Protein AF-A0A4R6PNA6-F1 (afdb_monomer_lite)

Foldseek 3Di:
DAWDDDDPQAKTKDKADDDCCNVQQKIKIWIWGHDDPDIDIDIDMDDDGPDDPVVVVVVVVVVVVVVVVVVSVD

pLDDT: mean 89.87, std 5.75, range [75.88, 97.75]

Structure (mmCIF, N/CA/C/O backbone):
data_AF-A0A4R6PNA6-F1
#
_entry.id   AF-A0A4R6PNA6-F1
#
loop_
_atom_site.group_PDB
_atom_site.id
_atom_site.type_symbol
_atom_site.label_atom_id
_atom_site.label_alt_id
_atom_site.label_comp_id
_atom_site.label_asym_id
_atom_site.label_entity_id
_atom_site.label_seq_id
_atom_site.pdbx_PDB_ins_code
_atom_site.Cartn_x
_atom_site.Cartn_y
_atom_site.Cartn_z
_atom_site.occupancy
_atom_site.B_iso_or_equiv
_atom_site.auth_seq_id
_atom_site.auth_comp_id
_atom_site.auth_asym_id
_atom_site.auth_atom_id
_atom_site.pdbx_PDB_model_num
ATOM 1 N N . MET A 1 1 ? -5.128 0.344 -11.248 1.00 87.50 1 MET A N 1
ATOM 2 C CA . MET A 1 1 ? -5.188 -0.396 -9.969 1.00 87.50 1 MET A CA 1
ATOM 3 C C . MET A 1 1 ? -6.455 -1.219 -9.958 1.00 87.50 1 MET A C 1
ATOM 5 O O . MET A 1 1 ? -7.501 -0.683 -10.296 1.00 87.50 1 MET A O 1
ATOM 9 N N . GLN A 1 2 ? -6.355 -2.493 -9.602 1.00 94.31 2 GLN A N 1
ATOM 10 C CA . GLN A 1 2 ? -7.480 -3.422 -9.551 1.00 94.31 2 GLN A CA 1
ATOM 11 C C . GLN A 1 2 ? -7.471 -4.168 -8.215 1.00 94.31 2 GLN A C 1
ATOM 13 O O . GLN A 1 2 ? -6.405 -4.508 -7.702 1.00 94.31 2 GLN A O 1
ATOM 18 N N . VAL A 1 3 ? -8.655 -4.433 -7.659 1.00 96.38 3 VAL A N 1
ATOM 19 C CA . VAL A 1 3 ? -8.804 -5.307 -6.490 1.00 96.38 3 VAL A CA 1
ATOM 20 C C . VAL A 1 3 ? -8.609 -6.752 -6.926 1.00 96.38 3 VAL A C 1
ATOM 22 O O . VAL A 1 3 ? -9.321 -7.240 -7.799 1.00 96.38 3 VAL A O 1
ATOM 25 N N . ALA A 1 4 ? -7.635 -7.423 -6.317 1.00 97.00 4 ALA A N 1
ATOM 26 C CA . ALA A 1 4 ? -7.322 -8.819 -6.600 1.00 97.00 4 ALA A CA 1
ATOM 27 C C . ALA A 1 4 ? -7.847 -9.771 -5.518 1.00 97.00 4 ALA A C 1
ATOM 29 O O . ALA A 1 4 ? -8.127 -10.928 -5.814 1.00 97.00 4 ALA A O 1
ATOM 30 N N . TYR A 1 5 ? -7.969 -9.308 -4.270 1.00 97.75 5 TYR A N 1
ATOM 31 C CA . TYR A 1 5 ? -8.454 -10.125 -3.156 1.00 97.75 5 TYR A CA 1
ATOM 32 C C . TYR A 1 5 ? -9.011 -9.258 -2.027 1.00 97.75 5 TYR A C 1
ATOM 34 O O . TYR A 1 5 ? -8.442 -8.208 -1.725 1.00 97.75 5 TYR A O 1
ATOM 42 N N . VAL A 1 6 ? -10.078 -9.729 -1.380 1.00 97.69 6 VAL A N 1
ATOM 43 C CA . VAL A 1 6 ? -10.699 -9.083 -0.220 1.00 97.69 6 VAL A CA 1
ATOM 44 C C . VAL A 1 6 ? -11.002 -10.137 0.844 1.00 97.69 6 VAL A C 1
ATOM 46 O O . VAL A 1 6 ? -11.765 -11.064 0.591 1.00 97.69 6 VAL A O 1
ATOM 49 N N . ASP A 1 7 ? -10.443 -9.949 2.036 1.00 97.19 7 ASP A N 1
ATOM 50 C CA . ASP A 1 7 ? -10.827 -10.620 3.280 1.00 97.19 7 ASP A CA 1
ATOM 51 C C . ASP A 1 7 ? -11.282 -9.549 4.285 1.00 97.19 7 ASP A C 1
ATOM 53 O O . ASP A 1 7 ? -10.440 -8.819 4.834 1.00 97.19 7 ASP A O 1
ATOM 57 N N . PRO A 1 8 ? -12.603 -9.376 4.477 1.00 95.00 8 PRO A N 1
ATOM 58 C CA . PRO A 1 8 ? -13.153 -8.298 5.287 1.00 95.00 8 PRO A CA 1
ATOM 59 C C . PRO A 1 8 ? -12.556 -8.239 6.699 1.00 95.00 8 PRO A C 1
ATOM 61 O O . PRO A 1 8 ? -12.545 -9.220 7.437 1.00 95.00 8 PRO A O 1
ATOM 64 N N . GLY A 1 9 ? -12.062 -7.059 7.080 1.00 92.06 9 GLY A N 1
ATOM 65 C CA . GLY A 1 9 ? -11.470 -6.812 8.398 1.00 92.06 9 GLY A CA 1
ATOM 66 C C . GLY A 1 9 ? -10.073 -7.404 8.610 1.00 92.06 9 GLY A C 1
ATOM 67 O O . GLY A 1 9 ? -9.517 -7.219 9.687 1.00 92.06 9 GLY A O 1
ATOM 68 N N . LYS A 1 10 ? -9.490 -8.084 7.610 1.00 95.38 10 LYS A N 1
ATOM 69 C CA . LYS A 1 10 ? -8.170 -8.724 7.728 1.00 95.38 10 LYS A CA 1
ATOM 70 C C . LYS A 1 10 ? -7.193 -8.279 6.657 1.00 95.38 10 LYS A C 1
ATOM 72 O O . LYS A 1 10 ? -6.089 -7.842 6.979 1.00 95.38 10 LYS A O 1
ATOM 77 N N . THR A 1 11 ? -7.551 -8.401 5.380 1.00 97.19 11 THR A N 1
ATOM 78 C CA . THR A 1 11 ? -6.597 -8.173 4.288 1.00 97.19 11 THR A CA 1
ATOM 79 C C . THR A 1 11 ? -7.275 -7.698 3.009 1.00 97.19 11 THR A C 1
ATOM 81 O O . THR A 1 11 ? -8.282 -8.248 2.576 1.00 97.19 11 THR A O 1
ATOM 84 N N . LEU A 1 12 ? -6.668 -6.717 2.349 1.00 96.88 12 LEU A N 1
ATOM 85 C CA . LEU A 1 12 ? -7.027 -6.258 1.010 1.00 96.88 12 LEU A CA 1
ATOM 86 C C . LEU A 1 12 ? -5.792 -6.351 0.113 1.00 96.88 12 LEU A C 1
ATOM 88 O O . LEU A 1 12 ? -4.723 -5.862 0.479 1.00 96.88 12 LEU A O 1
ATOM 92 N N . ARG A 1 13 ? -5.928 -6.958 -1.069 1.00 97.38 13 ARG A N 1
ATOM 93 C CA . ARG A 1 13 ? -4.858 -6.998 -2.073 1.00 97.38 13 ARG A CA 1
ATOM 94 C C . ARG A 1 13 ? -5.262 -6.254 -3.331 1.00 97.38 13 ARG A C 1
ATOM 96 O O . ARG A 1 1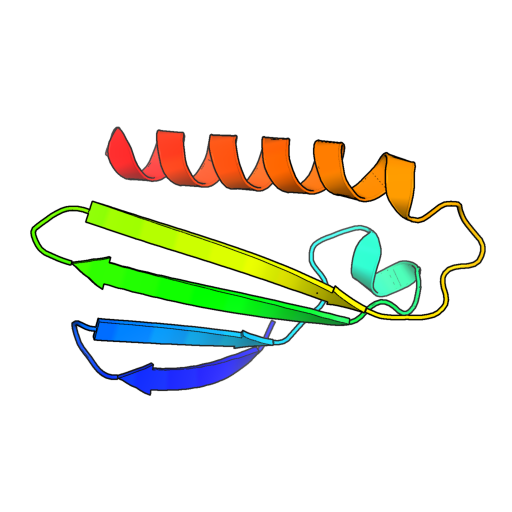3 ? -6.314 -6.517 -3.918 1.00 97.38 13 ARG A O 1
ATOM 103 N N . LEU A 1 14 ? -4.373 -5.376 -3.772 1.00 96.00 14 LEU A N 1
ATOM 104 C CA . LEU A 1 14 ? -4.517 -4.583 -4.981 1.00 96.00 14 LEU A CA 1
ATOM 105 C C . LEU A 1 14 ? -3.346 -4.877 -5.920 1.00 96.00 14 LEU A C 1
ATOM 107 O O . LEU A 1 14 ? -2.213 -5.047 -5.472 1.00 96.00 14 LEU A O 1
ATOM 111 N N . VAL A 1 15 ? -3.612 -4.908 -7.222 1.00 94.62 15 VAL A N 1
ATOM 112 C CA . VAL A 1 15 ? -2.591 -5.100 -8.258 1.00 94.62 15 VAL A CA 1
ATOM 113 C C . VAL A 1 15 ? -2.585 -3.903 -9.207 1.00 94.62 15 VAL A C 1
ATOM 115 O O . VAL A 1 15 ? -3.632 -3.382 -9.608 1.00 94.62 15 VAL A O 1
ATOM 118 N N . GLY A 1 16 ? -1.384 -3.455 -9.555 1.00 90.12 16 GLY A N 1
ATOM 119 C CA . GLY A 1 16 ? -1.124 -2.367 -10.491 1.00 90.12 16 GLY A CA 1
ATOM 120 C C . GLY A 1 16 ? 0.130 -1.578 -10.121 1.00 90.12 16 GLY A C 1
ATOM 121 O O . GLY A 1 16 ? 0.587 -1.608 -8.982 1.00 90.12 16 GLY A O 1
ATOM 122 N N . GLY A 1 17 ? 0.704 -0.882 -11.101 1.00 87.19 17 GLY A N 1
ATOM 123 C CA . GLY A 1 17 ? 1.771 0.086 -10.852 1.00 87.19 17 GLY A CA 1
ATOM 124 C C . GLY A 1 17 ? 1.205 1.393 -10.290 1.00 87.19 17 GLY A C 1
ATOM 125 O O . GLY A 1 17 ? 0.128 1.833 -10.695 1.00 87.19 17 GLY A O 1
ATOM 126 N N . LEU A 1 18 ? 1.925 2.041 -9.380 1.00 83.19 18 LEU A N 1
ATOM 127 C CA . LEU A 1 18 ? 1.591 3.379 -8.889 1.00 83.19 18 LEU A CA 1
ATOM 128 C C . LEU A 1 18 ? 2.328 4.447 -9.702 1.00 83.19 18 L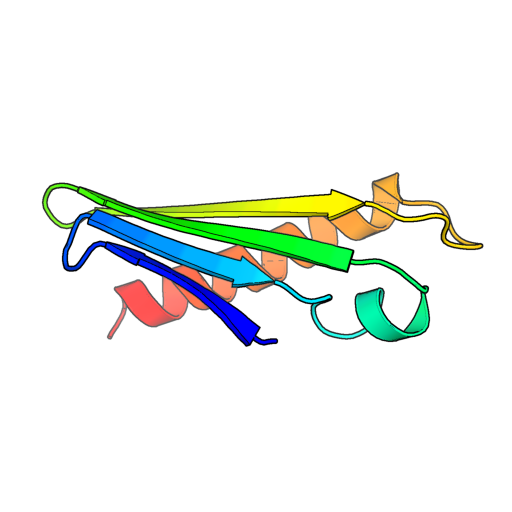EU A C 1
ATOM 130 O O . LEU A 1 18 ? 3.542 4.363 -9.875 1.00 83.19 18 LEU A O 1
ATOM 134 N N . GLY A 1 19 ? 1.600 5.464 -10.172 1.00 80.62 19 GLY A N 1
ATOM 135 C CA . GLY A 1 19 ? 2.184 6.642 -10.817 1.00 80.62 19 GLY A CA 1
ATOM 136 C C . GLY A 1 19 ? 3.175 6.296 -11.947 1.00 80.62 19 GLY A C 1
ATOM 137 O O . GLY A 1 19 ? 2.816 5.517 -12.835 1.00 80.62 19 GLY A O 1
ATOM 138 N N . PRO A 1 20 ? 4.420 6.820 -11.913 1.00 78.62 20 PRO A N 1
ATOM 139 C CA . PRO A 1 20 ? 5.434 6.593 -12.953 1.00 78.62 20 PRO A CA 1
ATOM 140 C C . PRO A 1 20 ? 5.819 5.124 -13.180 1.00 78.62 20 PRO A C 1
ATOM 142 O O . PRO A 1 20 ? 6.331 4.777 -14.243 1.00 78.62 20 PRO A O 1
ATOM 145 N N . LEU A 1 21 ? 5.555 4.235 -12.215 1.00 86.31 21 LEU A N 1
ATOM 146 C CA . LEU A 1 21 ? 5.870 2.810 -12.344 1.00 86.31 21 LEU A CA 1
ATOM 147 C C . LEU A 1 21 ? 5.093 2.159 -13.498 1.00 86.31 21 LEU A C 1
ATOM 149 O O . LEU A 1 21 ? 5.603 1.251 -14.148 1.00 86.31 21 LEU A O 1
ATOM 153 N N . GLN A 1 22 ? 3.890 2.660 -13.802 1.00 84.44 22 GLN A N 1
ATOM 154 C CA . GLN A 1 22 ? 3.090 2.155 -14.921 1.00 84.44 22 GLN A CA 1
ATOM 155 C C . GLN A 1 22 ? 3.782 2.403 -16.268 1.00 84.44 22 GLN A C 1
ATOM 157 O O . GLN A 1 22 ? 3.855 1.498 -17.094 1.00 84.44 22 GLN A O 1
ATOM 162 N N . SER A 1 23 ? 4.340 3.602 -16.479 1.00 84.69 23 SER A N 1
ATOM 163 C CA . SER A 1 23 ? 5.053 3.940 -17.720 1.00 84.69 23 SER A CA 1
ATOM 164 C C . SER A 1 23 ? 6.393 3.222 -17.869 1.00 84.69 23 SER A C 1
ATOM 166 O O . SER A 1 23 ? 6.886 3.080 -18.981 1.00 84.69 23 SER A O 1
ATOM 168 N N . LEU A 1 24 ? 6.971 2.746 -16.765 1.00 85.25 24 LEU A N 1
ATOM 169 C CA . LEU A 1 24 ? 8.226 1.991 -16.755 1.00 85.25 24 LEU A CA 1
ATOM 170 C C . LEU A 1 24 ? 8.022 0.483 -16.985 1.00 85.25 24 LEU A C 1
ATOM 172 O O . LEU A 1 24 ? 8.963 -0.293 -16.835 1.00 85.25 24 LEU A O 1
ATOM 176 N N . GLY A 1 25 ? 6.799 0.054 -17.322 1.00 84.75 25 GLY A N 1
ATOM 177 C CA . GLY A 1 25 ? 6.472 -1.358 -17.534 1.00 84.75 25 GLY A CA 1
ATOM 178 C C . GLY A 1 25 ? 6.513 -2.183 -16.247 1.00 84.75 25 GLY A C 1
ATOM 179 O O . GLY A 1 25 ? 6.738 -3.391 -16.288 1.00 84.75 25 GLY A O 1
ATOM 180 N N . MET A 1 26 ? 6.335 -1.534 -15.095 1.00 87.56 26 MET A N 1
ATOM 181 C CA . MET A 1 26 ? 6.431 -2.174 -13.791 1.00 87.56 26 MET A CA 1
ATOM 182 C C . MET A 1 26 ? 5.044 -2.466 -13.231 1.00 87.56 26 MET A C 1
ATOM 184 O O . MET A 1 26 ? 4.107 -1.670 -13.341 1.00 87.56 26 MET A O 1
ATOM 188 N N . THR A 1 27 ? 4.928 -3.609 -12.566 1.00 89.81 27 THR A N 1
ATOM 189 C CA . THR A 1 27 ? 3.690 -4.055 -11.931 1.00 89.81 27 THR A CA 1
ATOM 190 C C . THR A 1 27 ? 3.917 -4.245 -10.444 1.00 89.81 27 THR A C 1
ATOM 192 O O . THR A 1 27 ? 4.882 -4.893 -10.035 1.00 89.81 27 THR A O 1
ATOM 195 N N . GLY A 1 28 ? 3.022 -3.685 -9.636 1.00 91.94 28 GLY A N 1
ATOM 196 C CA . GLY A 1 28 ? 3.058 -3.812 -8.189 1.00 91.94 28 GLY A CA 1
ATOM 197 C C . GLY A 1 28 ? 1.917 -4.657 -7.640 1.00 91.94 28 GLY A C 1
ATOM 198 O O . GLY A 1 28 ? 0.824 -4.700 -8.206 1.00 91.94 28 GLY A O 1
ATOM 199 N N . THR A 1 29 ? 2.172 -5.305 -6.509 1.00 96.00 29 THR A N 1
ATOM 200 C CA . THR A 1 29 ? 1.157 -5.903 -5.644 1.00 96.00 29 THR A CA 1
ATOM 201 C C . THR A 1 29 ? 1.204 -5.200 -4.298 1.00 96.00 29 THR A C 1
ATOM 203 O O . THR A 1 29 ? 2.215 -5.243 -3.599 1.00 96.00 29 THR A O 1
ATOM 206 N N . MET A 1 30 ? 0.098 -4.561 -3.934 1.00 95.81 30 MET A N 1
ATOM 207 C CA . MET A 1 30 ? -0.095 -3.923 -2.638 1.00 95.81 30 MET A CA 1
ATOM 208 C C . MET A 1 30 ? -0.932 -4.835 -1.749 1.00 95.81 30 MET A C 1
ATOM 210 O O . MET A 1 30 ? -2.020 -5.254 -2.144 1.00 95.81 30 MET A O 1
ATOM 214 N N . THR A 1 31 ? -0.434 -5.131 -0.554 1.00 97.19 31 THR A N 1
ATOM 215 C CA . THR A 1 31 ? -1.160 -5.865 0.482 1.00 97.19 31 THR A CA 1
ATOM 216 C C . THR A 1 31 ? -1.363 -4.946 1.674 1.00 97.19 31 THR A C 1
ATOM 218 O O . THR A 1 31 ? -0.402 -4.470 2.269 1.00 97.19 31 THR A O 1
ATOM 221 N N . ILE A 1 32 ? -2.624 -4.706 2.015 1.00 95.81 32 ILE A N 1
ATOM 222 C CA . ILE A 1 32 ? -3.024 -3.949 3.196 1.00 95.81 32 ILE A CA 1
ATOM 223 C C . ILE A 1 32 ? -3.549 -4.955 4.212 1.00 95.81 32 ILE A C 1
ATOM 225 O O . ILE A 1 32 ? -4.467 -5.713 3.900 1.00 95.81 32 ILE A O 1
ATOM 229 N N . SER A 1 33 ? -2.960 -4.975 5.403 1.00 96.69 33 SER A N 1
ATOM 230 C CA . SER A 1 33 ? -3.353 -5.856 6.504 1.00 96.69 33 SER A CA 1
ATOM 231 C C . SER A 1 33 ? -3.872 -5.037 7.679 1.00 96.69 33 SER A C 1
ATOM 233 O O . SER A 1 33 ? -3.284 -4.013 8.033 1.00 96.69 33 SER A O 1
ATOM 235 N N . PHE A 1 34 ? -4.956 -5.505 8.287 1.00 94.56 34 PHE A N 1
ATOM 236 C CA . PHE A 1 34 ? -5.629 -4.855 9.407 1.00 94.56 34 PHE A CA 1
ATOM 237 C C . PHE A 1 34 ? -5.478 -5.709 10.668 1.00 94.56 34 PHE A C 1
ATOM 239 O O . PHE A 1 34 ? -5.728 -6.914 10.635 1.00 94.56 34 PHE A O 1
ATOM 246 N N . SER A 1 35 ? -5.067 -5.095 11.777 1.00 94.44 35 SER A N 1
ATOM 247 C CA . SER A 1 35 ? -4.934 -5.774 13.072 1.00 94.44 35 SER A CA 1
ATOM 248 C C . SER A 1 35 ? -5.085 -4.782 14.222 1.00 94.44 35 SER A C 1
ATOM 250 O O . SER A 1 35 ? -4.268 -3.871 14.322 1.00 94.44 35 SER A O 1
ATOM 252 N N . ASP A 1 36 ? -6.083 -4.956 15.090 1.00 88.88 36 ASP A N 1
ATOM 253 C CA . ASP A 1 36 ? -6.253 -4.217 16.356 1.00 88.88 36 ASP A CA 1
ATOM 254 C C . ASP A 1 36 ? -5.937 -2.709 16.273 1.00 88.88 36 ASP A C 1
ATOM 256 O O . ASP A 1 36 ? -5.052 -2.191 16.955 1.00 88.88 36 ASP A O 1
ATOM 260 N N . GLY A 1 37 ? -6.629 -1.996 15.376 1.00 87.00 37 GLY A N 1
ATOM 261 C CA . GLY A 1 37 ? -6.457 -0.547 15.184 1.00 87.00 37 GLY A CA 1
ATOM 262 C C . GLY A 1 37 ? -5.174 -0.132 14.452 1.00 87.00 37 GLY A C 1
ATOM 263 O O . GLY A 1 37 ? -4.916 1.058 14.300 1.00 87.00 37 GLY A O 1
ATOM 264 N N . LYS A 1 38 ? -4.373 -1.088 13.973 1.00 90.31 38 LYS A N 1
ATOM 265 C CA . LYS A 1 38 ? -3.193 -0.854 13.136 1.0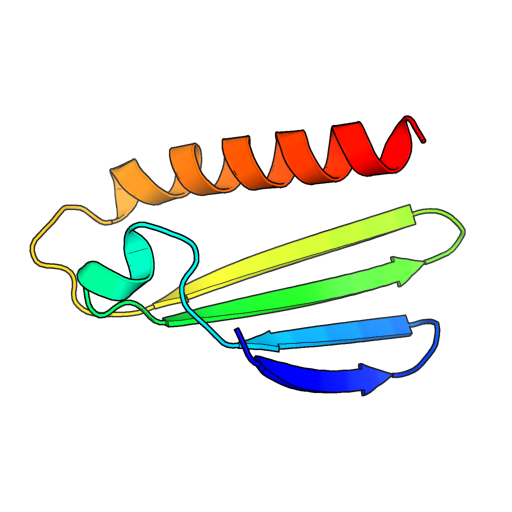0 90.31 38 LYS A CA 1
ATOM 266 C C . LYS A 1 38 ? -3.464 -1.260 11.696 1.00 90.31 38 LYS A C 1
ATOM 268 O O . LYS A 1 38 ? -4.148 -2.249 11.421 1.00 90.31 38 LYS A O 1
ATOM 273 N N . VAL A 1 39 ? -2.850 -0.515 10.786 1.00 92.06 39 VAL A N 1
ATOM 274 C CA . VAL A 1 39 ? -2.826 -0.806 9.355 1.00 92.06 39 VAL A CA 1
ATOM 275 C C . VAL A 1 39 ? -1.376 -1.012 8.944 1.00 92.06 39 VAL A C 1
ATOM 277 O O . VAL A 1 39 ? -0.526 -0.168 9.225 1.00 92.06 39 VAL A O 1
ATOM 280 N N . LYS A 1 40 ? -1.091 -2.131 8.278 1.00 93.75 40 LYS A N 1
ATOM 281 C CA . LYS A 1 40 ? 0.199 -2.392 7.636 1.00 93.75 40 LYS A CA 1
ATOM 282 C C . LYS A 1 40 ? 0.011 -2.399 6.127 1.00 93.75 40 LYS A C 1
ATOM 284 O O . LYS A 1 40 ? -0.897 -3.061 5.630 1.00 93.75 40 LYS A O 1
ATOM 289 N N . LEU A 1 41 ? 0.882 -1.695 5.413 1.00 94.81 41 LEU A N 1
ATOM 290 C CA . LEU A 1 41 ? 0.902 -1.659 3.957 1.00 94.81 41 LEU A CA 1
ATOM 291 C C . LEU A 1 41 ? 2.246 -2.198 3.470 1.00 94.81 41 LEU A C 1
ATOM 293 O O . LEU A 1 41 ? 3.289 -1.651 3.806 1.00 94.81 41 LEU A O 1
ATOM 297 N N . ASP A 1 42 ? 2.203 -3.261 2.674 1.00 95.06 42 ASP A N 1
ATOM 298 C CA . ASP A 1 42 ? 3.360 -3.812 1.973 1.00 95.06 42 ASP A CA 1
ATOM 299 C C . ASP A 1 42 ? 3.142 -3.639 0.464 1.00 95.06 42 ASP A C 1
ATOM 301 O O . ASP A 1 42 ? 2.102 -4.041 -0.067 1.00 95.06 42 ASP A O 1
ATOM 305 N N . TYR A 1 43 ? 4.110 -3.055 -0.245 1.00 93.88 43 TYR A N 1
ATOM 306 C CA . TYR A 1 43 ? 4.034 -2.859 -1.694 1.00 93.88 43 TYR A CA 1
ATOM 307 C C . TYR A 1 43 ? 5.258 -3.458 -2.385 1.00 93.88 43 TYR A C 1
ATOM 309 O O . TYR A 1 43 ? 6.368 -2.943 -2.285 1.00 93.88 43 TYR A O 1
ATOM 317 N N . ILE A 1 44 ? 5.044 -4.570 -3.088 1.00 92.44 44 ILE A N 1
ATOM 318 C CA . ILE A 1 44 ? 6.090 -5.295 -3.814 1.00 92.44 44 ILE A CA 1
ATOM 319 C C . ILE A 1 44 ? 5.960 -4.958 -5.289 1.00 92.44 44 ILE A C 1
ATOM 321 O O . ILE A 1 44 ? 4.895 -5.152 -5.875 1.00 92.44 44 ILE A O 1
ATOM 325 N N . VAL A 1 45 ? 7.044 -4.485 -5.897 1.00 90.56 45 VAL A N 1
ATOM 326 C CA . VAL A 1 45 ? 7.074 -4.085 -7.305 1.00 90.56 45 VAL A CA 1
ATOM 327 C C . VAL A 1 45 ? 8.098 -4.916 -8.058 1.00 90.56 45 VAL A C 1
ATOM 329 O O . VAL A 1 45 ? 9.219 -5.090 -7.592 1.00 90.56 45 VAL A O 1
ATOM 332 N N . GLY A 1 46 ? 7.706 -5.406 -9.230 1.00 88.06 46 GLY A N 1
ATOM 333 C CA . GLY A 1 46 ? 8.580 -6.119 -10.156 1.00 88.06 46 GLY A CA 1
ATOM 334 C C . GLY A 1 46 ? 8.414 -5.615 -11.587 1.00 88.06 46 GLY A C 1
ATOM 335 O O . GLY A 1 46 ? 7.415 -4.976 -11.928 1.00 88.06 46 GLY A O 1
ATOM 336 N N . GLY A 1 47 ? 9.409 -5.893 -12.426 1.00 86.31 47 GLY A N 1
ATOM 337 C CA . GLY A 1 47 ? 9.430 -5.511 -13.836 1.00 86.31 47 GLY A CA 1
ATOM 33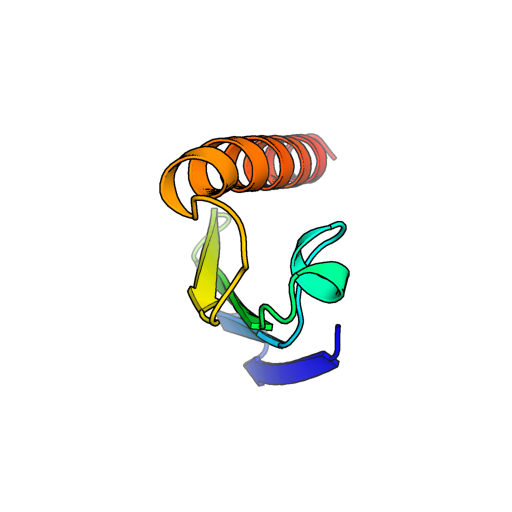8 C C . GLY A 1 47 ? 10.854 -5.362 -14.365 1.00 86.31 47 GLY A C 1
ATOM 339 O O . GLY A 1 47 ? 11.819 -5.636 -13.653 1.00 86.31 47 GLY A O 1
ATOM 340 N N . TYR A 1 48 ? 10.965 -4.898 -15.608 1.00 82.19 48 TYR A N 1
ATOM 341 C CA . TYR A 1 48 ? 12.237 -4.662 -16.297 1.00 82.19 48 TYR A CA 1
ATOM 342 C C . TYR A 1 48 ? 12.317 -3.202 -16.772 1.00 82.19 48 TYR A C 1
ATOM 344 O O . TYR A 1 48 ? 12.189 -2.944 -17.970 1.00 82.19 48 TYR A O 1
ATOM 352 N N . PRO A 1 49 ? 12.454 -2.229 -15.850 1.00 79.88 49 PRO A N 1
ATOM 353 C CA . PRO A 1 49 ? 12.570 -0.829 -16.231 1.00 79.88 49 PRO A CA 1
ATOM 354 C C . PRO A 1 49 ? 13.890 -0.573 -16.969 1.00 79.88 49 PRO A C 1
ATOM 356 O O . PRO A 1 49 ? 14.896 -1.245 -16.746 1.00 79.88 49 PRO A O 1
ATOM 359 N N . THR A 1 50 ? 13.909 0.456 -17.813 1.00 80.81 50 THR A N 1
ATOM 360 C CA . THR A 1 50 ? 15.138 0.955 -18.456 1.00 80.81 50 THR A CA 1
ATOM 361 C C . THR A 1 50 ? 15.997 1.813 -17.517 1.00 80.81 50 THR A C 1
ATOM 363 O O . THR A 1 50 ? 17.060 2.284 -17.911 1.00 80.81 50 THR A O 1
ATOM 366 N N . THR A 1 51 ? 15.523 2.059 -16.296 1.00 75.88 51 THR A N 1
ATOM 367 C CA . THR A 1 51 ? 16.130 2.897 -15.253 1.00 75.88 51 THR A CA 1
ATOM 368 C C . THR A 1 51 ? 16.441 2.084 -13.998 1.00 75.88 51 THR A C 1
ATOM 370 O O . THR A 1 51 ? 15.841 1.038 -13.755 1.00 75.88 51 THR A O 1
ATOM 373 N N . ASP A 1 52 ? 17.379 2.572 -13.182 1.00 80.12 52 ASP A N 1
ATOM 374 C CA . ASP A 1 52 ? 17.785 1.913 -11.938 1.00 80.12 52 ASP A CA 1
ATOM 375 C C . ASP A 1 52 ? 16.636 1.871 -10.914 1.00 80.12 52 ASP A C 1
ATOM 377 O O . ASP A 1 52 ? 16.173 2.895 -10.404 1.00 80.12 52 ASP A O 1
ATOM 381 N N . PHE A 1 53 ? 16.190 0.654 -10.604 1.00 76.56 53 PHE A N 1
ATOM 382 C CA . PHE A 1 53 ? 15.086 0.379 -9.690 1.00 76.56 53 PHE A CA 1
ATOM 383 C C . PHE A 1 53 ? 15.379 0.799 -8.244 1.00 76.56 53 PHE A C 1
ATOM 385 O O . PHE A 1 53 ? 14.464 1.184 -7.512 1.00 76.56 53 PHE A O 1
ATOM 392 N N . THR A 1 54 ? 16.646 0.750 -7.825 1.00 79.88 54 THR A N 1
ATOM 393 C CA . THR A 1 54 ? 17.028 0.974 -6.423 1.00 79.88 54 THR A CA 1
ATOM 394 C C . THR A 1 54 ? 16.795 2.415 -5.970 1.00 79.88 54 THR A C 1
ATOM 396 O O . THR A 1 54 ? 16.566 2.661 -4.789 1.00 79.88 54 THR A O 1
ATOM 399 N N . GLN A 1 55 ? 16.753 3.361 -6.912 1.00 83.88 55 GLN A N 1
ATOM 400 C CA . GLN A 1 55 ? 16.493 4.776 -6.640 1.00 83.88 55 GLN A CA 1
ATOM 401 C C . GLN A 1 55 ? 14.998 5.102 -6.537 1.00 83.88 55 GLN A C 1
ATOM 403 O O . GLN A 1 55 ? 14.617 6.082 -5.900 1.00 83.88 55 GLN A O 1
ATOM 408 N N . LEU A 1 56 ? 14.136 4.282 -7.147 1.00 82.31 56 LEU A N 1
ATOM 409 C CA . LEU A 1 56 ? 12.688 4.499 -7.149 1.00 82.31 56 LEU A CA 1
ATOM 410 C C . LEU A 1 56 ? 12.024 3.979 -5.873 1.00 82.31 56 LEU A C 1
ATOM 412 O O . LEU A 1 56 ? 11.053 4.578 -5.410 1.00 82.31 56 LEU A O 1
ATOM 416 N N . ALA A 1 57 ? 12.544 2.895 -5.290 1.00 84.38 57 ALA A N 1
ATOM 417 C CA . ALA A 1 57 ? 11.955 2.282 -4.101 1.00 84.38 57 ALA A CA 1
ATOM 418 C C . ALA A 1 57 ? 11.806 3.262 -2.912 1.00 84.38 57 ALA A C 1
ATOM 420 O O . ALA A 1 57 ? 10.692 3.360 -2.397 1.00 84.38 57 ALA A O 1
ATOM 421 N N . PRO A 1 58 ? 12.822 4.066 -2.527 1.00 88.56 58 PRO A N 1
ATOM 422 C CA . PRO A 1 58 ? 12.684 5.026 -1.425 1.00 88.56 58 PRO A CA 1
ATOM 423 C C . PRO A 1 58 ? 11.670 6.145 -1.705 1.00 88.56 58 PRO A C 1
ATOM 425 O O . PRO A 1 58 ? 10.998 6.629 -0.798 1.00 88.56 58 PRO A O 1
ATOM 428 N N . ILE A 1 59 ? 11.541 6.564 -2.969 1.00 88.44 59 ILE A N 1
ATOM 429 C CA . ILE A 1 59 ? 10.600 7.619 -3.371 1.00 88.44 59 ILE A CA 1
ATOM 430 C C . ILE A 1 59 ? 9.162 7.110 -3.235 1.00 88.44 59 ILE A C 1
ATOM 432 O O . ILE A 1 59 ? 8.303 7.799 -2.687 1.00 88.44 59 ILE A O 1
ATOM 436 N N . VAL A 1 60 ? 8.904 5.894 -3.722 1.00 88.12 60 VAL A N 1
ATOM 437 C CA . VAL A 1 60 ? 7.586 5.254 -3.624 1.00 88.12 60 VAL A CA 1
ATOM 438 C C . VAL A 1 60 ? 7.215 5.008 -2.163 1.00 88.12 60 VAL A C 1
ATOM 440 O O . VAL A 1 60 ? 6.072 5.262 -1.783 1.00 88.12 60 VAL A O 1
ATOM 443 N N . ASP A 1 61 ? 8.176 4.572 -1.347 1.00 90.44 61 ASP A N 1
ATOM 444 C CA . ASP A 1 61 ? 7.982 4.363 0.088 1.00 90.44 61 ASP A CA 1
ATOM 445 C C . ASP A 1 61 ? 7.575 5.662 0.804 1.00 90.44 61 ASP A C 1
ATOM 447 O O . ASP A 1 61 ? 6.566 5.689 1.503 1.00 90.44 61 ASP A O 1
ATOM 451 N N . SER A 1 62 ? 8.259 6.777 0.522 1.00 91.50 62 SER A N 1
ATOM 452 C CA . SER A 1 62 ? 7.925 8.097 1.080 1.00 91.50 62 SER A CA 1
ATOM 453 C C . SER A 1 62 ? 6.494 8.546 0.743 1.00 91.50 62 SER A C 1
ATOM 455 O O . SER A 1 62 ? 5.755 9.019 1.611 1.00 91.50 62 SER A O 1
ATOM 457 N N . VAL A 1 63 ? 6.048 8.333 -0.501 1.00 91.56 63 VAL A N 1
ATOM 458 C CA . VAL A 1 63 ? 4.674 8.669 -0.919 1.00 91.56 63 VAL A CA 1
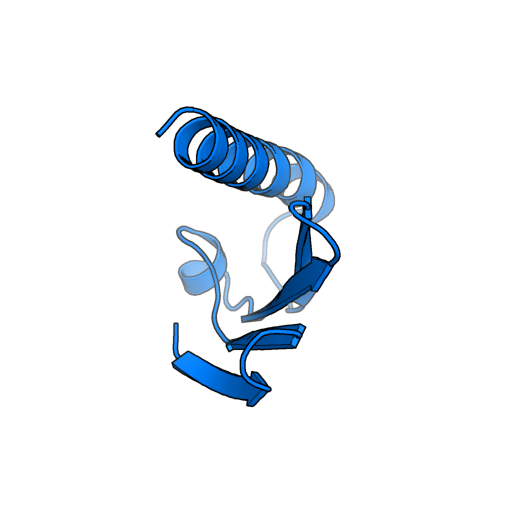ATOM 459 C C . VAL A 1 63 ? 3.642 7.817 -0.177 1.00 91.56 63 VAL A C 1
ATOM 461 O O . VAL A 1 63 ? 2.628 8.344 0.285 1.00 91.56 63 VAL A O 1
ATOM 464 N N . LEU A 1 64 ? 3.885 6.511 -0.043 1.00 92.12 64 LEU A N 1
ATOM 465 C CA . LEU A 1 64 ? 2.9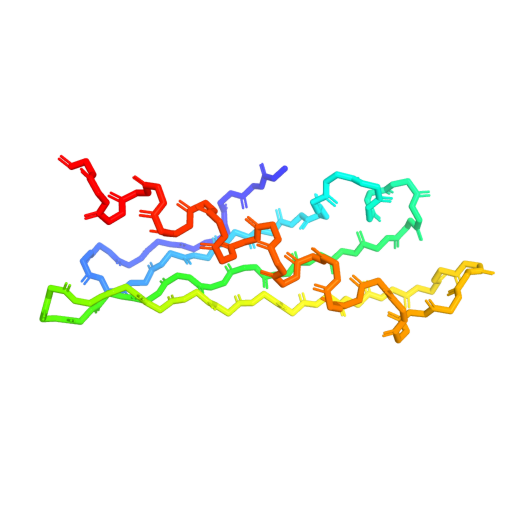89 5.606 0.681 1.00 92.12 64 LEU A CA 1
ATOM 466 C C . LEU A 1 64 ? 2.951 5.931 2.177 1.00 92.12 64 LEU A C 1
ATOM 468 O O . LEU A 1 64 ? 1.874 5.938 2.776 1.00 92.12 64 LEU A O 1
ATOM 472 N N . GLN A 1 65 ? 4.098 6.270 2.766 1.00 93.25 65 GLN A N 1
ATOM 473 C CA . GLN A 1 65 ? 4.189 6.712 4.152 1.00 93.25 65 GLN A CA 1
ATOM 474 C C . GLN A 1 65 ? 3.374 7.989 4.380 1.00 93.25 65 GLN A C 1
ATOM 476 O O . GLN A 1 65 ? 2.604 8.056 5.340 1.00 93.25 65 GLN A O 1
ATOM 481 N N . GLN A 1 66 ? 3.486 8.979 3.488 1.00 93.94 66 GLN A N 1
ATOM 482 C CA . GLN A 1 66 ? 2.694 10.205 3.570 1.00 93.94 66 GLN A CA 1
ATOM 483 C C . GLN A 1 66 ? 1.190 9.907 3.495 1.00 93.94 66 GLN A C 1
ATOM 485 O O . GLN A 1 66 ? 0.423 10.434 4.298 1.00 93.94 66 GLN A O 1
ATOM 490 N N . GLN A 1 67 ? 0.761 9.037 2.576 1.00 91.44 67 GLN A N 1
ATOM 491 C CA . GLN A 1 67 ? -0.648 8.652 2.442 1.00 91.44 67 GLN A CA 1
ATOM 492 C C . GLN A 1 67 ? -1.179 7.957 3.700 1.00 91.44 67 GLN A C 1
ATOM 494 O O . GLN A 1 67 ? -2.273 8.282 4.163 1.00 91.44 67 GLN A O 1
ATOM 499 N N . LEU A 1 68 ? -0.402 7.038 4.279 1.00 91.38 68 LEU A N 1
ATOM 500 C CA . LEU A 1 68 ? -0.794 6.330 5.496 1.00 91.38 68 LEU A CA 1
ATOM 501 C C . LEU A 1 68 ? -0.847 7.273 6.707 1.00 91.38 68 LEU A C 1
ATOM 503 O O . LEU A 1 68 ? -1.767 7.177 7.516 1.00 91.38 68 LEU A O 1
ATOM 507 N N . ALA A 1 69 ? 0.093 8.217 6.806 1.00 92.69 69 ALA A N 1
ATOM 508 C CA . ALA A 1 69 ? 0.095 9.237 7.850 1.00 92.69 69 ALA A CA 1
ATOM 509 C C . ALA A 1 69 ? -1.113 10.178 7.735 1.00 92.69 69 ALA A C 1
ATOM 511 O O . ALA A 1 69 ? -1.764 10.460 8.737 1.00 92.69 69 ALA A O 1
ATOM 512 N N . SER A 1 70 ? -1.450 10.628 6.520 1.00 92.81 70 SER A N 1
ATOM 513 C CA . SER A 1 70 ? -2.655 11.431 6.281 1.00 92.81 70 SER A CA 1
ATOM 514 C C . SER A 1 70 ? -3.934 10.669 6.622 1.00 92.81 70 SER A C 1
ATOM 516 O O . SER A 1 70 ? -4.840 11.255 7.202 1.00 92.81 70 SER A O 1
ATOM 518 N N . PHE A 1 71 ? -4.002 9.374 6.304 1.00 89.12 71 PHE A N 1
ATOM 519 C CA . PHE A 1 71 ? -5.135 8.530 6.679 1.00 89.12 71 PHE A CA 1
ATOM 520 C C . PHE A 1 71 ? -5.268 8.375 8.199 1.00 89.12 71 PHE A C 1
ATOM 522 O O . PHE A 1 71 ? -6.370 8.467 8.718 1.00 89.12 71 PHE A O 1
ATOM 529 N N . ALA A 1 72 ? -4.160 8.181 8.918 1.00 88.50 72 ALA A N 1
ATOM 530 C CA . ALA A 1 72 ? -4.173 8.035 10.374 1.00 88.50 72 ALA A CA 1
ATOM 531 C C . ALA A 1 72 ? -4.530 9.330 11.130 1.00 88.50 72 ALA A C 1
ATOM 533 O O . ALA A 1 72 ? -4.883 9.270 12.305 1.00 88.50 72 ALA A O 1
ATOM 534 N N . ALA A 1 73 ? -4.388 10.491 10.486 1.00 90.81 73 ALA A N 1
ATOM 535 C CA . ALA A 1 73 ? -4.716 11.792 11.065 1.00 90.81 73 ALA A CA 1
ATOM 536 C C . ALA A 1 73 ? -6.195 12.194 10.897 1.00 90.81 73 ALA A C 1
ATOM 538 O O . ALA A 1 73 ? -6.600 13.205 11.471 1.00 90.81 73 ALA A O 1
ATOM 539 N N . PHE A 1 74 ? -6.962 11.452 10.091 1.00 79.56 74 PHE A N 1
ATOM 540 C CA . PHE A 1 74 ? -8.389 11.671 9.847 1.00 79.56 74 PHE A CA 1
ATOM 541 C C . PHE A 1 74 ? -9.241 10.822 10.796 1.00 79.56 74 PHE A C 1
ATOM 543 O O . PHE A 1 74 ? -10.264 11.349 11.286 1.00 79.56 74 PHE A O 1
#

Secondary structure (DSSP, 8-state):
-EEEEEETTTEEEEES--GGGTTTT-EEEEEEEEETTEEEEEEEEE---SS-HHHHHHHHHHHHHHHHHHHHT-

Organism: NCBI:txid1327752

Radius of gyration: 13.28 Å; chains: 1; bounding box: 31×22×35 Å

Sequence (74 aa):
MQVAYVDPGKTLRLVGGLGPLQSLGMTGTMTISFSDGKVKLDYIVGGYPTTDFTQLAPIVDSVLQQQLASFAAF